Protein AF-A0A0M3J273-F1 (afdb_monomer_lite)

Radius of gyration: 16.18 Å; chains: 1; bounding box: 46×26×45 Å

Sequence (131 aa):
LGLPYAWEQAIDSAGNLYFINHITRETTYEDPRQTASKRIVQISRDLTHGYGFVAASQRPVVVQFVSPAGPSCGKLFVNDQILTVNGINVEDATKEKVVDLIQNSNQLLTLIVSQVPLSQVTSLVHSLLIS

Foldseek 3Di:
DDAAFQKDWDADPVRQIKIARNVVRDIGSDRVLQVFDKDKFKAFQDPPCGRQWDWDDFAQIFTQDGHCPGRCHNRDDGQWGWQDKPNHGCRPPTPVVVVVSSVPDDRMIITTTTRNHPVVVVVVVVVVVVD

Secondary structure (DSSP, 8-state):
-PPPTTEEEEE-TTS-EEEEETTTTEEESS-TTTS---EEEEEEPBTTTBTSEEE--SSS-BEEEE-TTSTTTTT--TTEEEEEETTEE-TT--HHHHHHHHHT--SEEEEEEEEPPHHHHHHHHHHHH--

pLDDT: mean 83.14, std 15.57, range [44.19, 97.88]

Structure (mmCIF, N/CA/C/O backbone):
data_AF-A0A0M3J273-F1
#
_entry.id   AF-A0A0M3J273-F1
#
loop_
_atom_site.group_PDB
_atom_site.id
_atom_site.type_symbol
_atom_site.label_atom_id
_atom_site.label_alt_id
_atom_site.label_comp_id
_atom_site.label_asym_id
_atom_site.label_entity_id
_atom_site.label_seq_id
_atom_site.pdbx_PDB_ins_code
_atom_site.Cartn_x
_atom_site.Cartn_y
_atom_site.Cartn_z
_atom_site.occupancy
_atom_site.B_iso_or_equiv
_atom_site.auth_seq_id
_atom_site.auth_comp_id
_atom_site.auth_asym_id
_atom_site.auth_atom_id
_atom_site.pdbx_PDB_model_num
ATOM 1 N N . LEU A 1 1 ? 8.522 -13.281 -4.975 1.00 49.72 1 LEU A N 1
ATOM 2 C CA . LEU A 1 1 ? 8.138 -11.853 -5.054 1.00 49.72 1 LEU A CA 1
ATOM 3 C C . LEU A 1 1 ? 7.254 -11.698 -6.280 1.00 49.72 1 LEU A C 1
ATOM 5 O O . LEU A 1 1 ? 7.741 -11.962 -7.371 1.00 49.72 1 LEU A O 1
ATOM 9 N N . GLY A 1 2 ? 5.963 -11.416 -6.099 1.00 60.72 2 GLY A N 1
ATOM 10 C CA . GLY A 1 2 ? 5.035 -11.237 -7.221 1.00 60.72 2 GLY A CA 1
ATOM 11 C C . GLY A 1 2 ? 5.276 -9.909 -7.939 1.00 60.72 2 GLY A C 1
ATOM 12 O O . GLY A 1 2 ? 5.797 -8.973 -7.332 1.00 60.72 2 GLY A O 1
ATOM 13 N N . LEU A 1 3 ? 4.929 -9.840 -9.223 1.00 67.50 3 LEU A N 1
ATOM 14 C CA . LEU A 1 3 ? 4.853 -8.577 -9.958 1.00 67.50 3 LEU A CA 1
ATOM 15 C C . LEU A 1 3 ? 3.636 -7.765 -9.475 1.00 67.50 3 LEU A C 1
ATOM 17 O O . LEU A 1 3 ? 2.707 -8.356 -8.911 1.00 67.50 3 LEU A O 1
ATOM 21 N N . PRO A 1 4 ? 3.605 -6.434 -9.680 1.00 68.75 4 PRO A N 1
ATOM 22 C CA . PRO A 1 4 ? 2.394 -5.648 -9.446 1.00 68.75 4 PRO A CA 1
ATOM 23 C C . PRO A 1 4 ? 1.217 -6.160 -10.304 1.00 68.75 4 PRO A C 1
ATOM 25 O O . PRO A 1 4 ? 1.419 -6.866 -11.291 1.00 68.75 4 PRO A O 1
ATOM 28 N N . TYR A 1 5 ? -0.030 -5.828 -9.948 1.00 61.56 5 TYR A N 1
ATOM 29 C CA . TYR A 1 5 ? -1.200 -6.291 -10.713 1.00 61.56 5 TYR A CA 1
ATOM 30 C C . TYR A 1 5 ? -1.105 -5.900 -12.182 1.00 61.56 5 TYR A C 1
ATOM 32 O O . TYR A 1 5 ? -0.708 -4.782 -12.508 1.00 61.56 5 TYR A O 1
ATOM 40 N N . ALA A 1 6 ? -1.521 -6.832 -13.040 1.00 68.50 6 ALA A N 1
ATOM 41 C CA . ALA A 1 6 ? -1.463 -6.702 -14.485 1.00 68.50 6 ALA A CA 1
ATOM 42 C C . ALA A 1 6 ? -0.040 -6.576 -15.044 1.00 68.50 6 ALA A C 1
ATOM 44 O O . ALA A 1 6 ? 0.098 -6.290 -16.223 1.00 68.50 6 ALA A O 1
ATOM 45 N N . TRP A 1 7 ? 1.004 -6.821 -14.249 1.00 78.19 7 TRP A N 1
ATOM 46 C CA . TRP A 1 7 ? 2.350 -6.977 -14.774 1.00 78.19 7 TRP A CA 1
ATOM 47 C C . TRP A 1 7 ? 2.684 -8.448 -14.980 1.00 78.19 7 TRP A C 1
ATOM 49 O O . TRP A 1 7 ? 2.499 -9.278 -14.091 1.00 78.19 7 TRP A O 1
ATOM 59 N N . GLU A 1 8 ? 3.199 -8.760 -16.159 1.00 86.50 8 GLU A N 1
ATOM 60 C CA . GLU A 1 8 ? 3.765 -10.058 -16.505 1.00 86.50 8 GLU A CA 1
ATOM 61 C C . GLU A 1 8 ? 5.241 -9.884 -16.845 1.00 86.50 8 GLU A C 1
ATOM 63 O O . GLU A 1 8 ? 5.652 -8.844 -17.351 1.00 86.50 8 GLU A O 1
ATOM 68 N N . GLN A 1 9 ? 6.049 -10.889 -16.530 1.00 90.25 9 GLN A N 1
ATOM 69 C CA . GLN A 1 9 ? 7.460 -10.921 -16.878 1.00 90.25 9 GLN A CA 1
ATOM 70 C C . GLN A 1 9 ? 7.635 -11.923 -18.014 1.00 90.25 9 GLN A C 1
ATOM 72 O O . GLN A 1 9 ? 7.189 -13.064 -17.906 1.00 90.25 9 GLN A O 1
ATOM 77 N N . ALA A 1 10 ? 8.317 -11.499 -19.070 1.00 91.94 10 ALA A N 1
ATOM 78 C CA . ALA A 1 10 ? 8.577 -12.299 -20.255 1.00 91.94 10 ALA A CA 1
ATOM 79 C C . ALA A 1 10 ? 10.041 -12.156 -20.697 1.00 91.94 10 ALA A C 1
ATOM 81 O O . ALA A 1 10 ? 10.789 -11.319 -20.186 1.00 91.94 10 ALA A O 1
ATOM 82 N N . ILE A 1 11 ? 10.458 -13.020 -21.622 1.00 95.38 11 ILE A N 1
ATOM 83 C CA . ILE A 1 11 ? 11.800 -13.023 -22.212 1.00 95.38 11 ILE A CA 1
ATOM 84 C C . ILE A 1 11 ? 11.655 -12.774 -23.713 1.00 95.38 11 ILE A C 1
ATOM 86 O O . ILE A 1 11 ? 10.797 -13.383 -24.357 1.00 95.38 11 ILE A O 1
ATOM 90 N N . ASP A 1 12 ? 12.431 -11.838 -24.256 1.00 92.25 12 ASP A N 1
ATOM 91 C CA . ASP A 1 12 ? 12.439 -11.544 -25.691 1.00 92.25 12 ASP A CA 1
ATOM 92 C C . ASP A 1 12 ? 13.248 -12.594 -26.486 1.00 92.25 12 ASP A C 1
ATOM 94 O O . A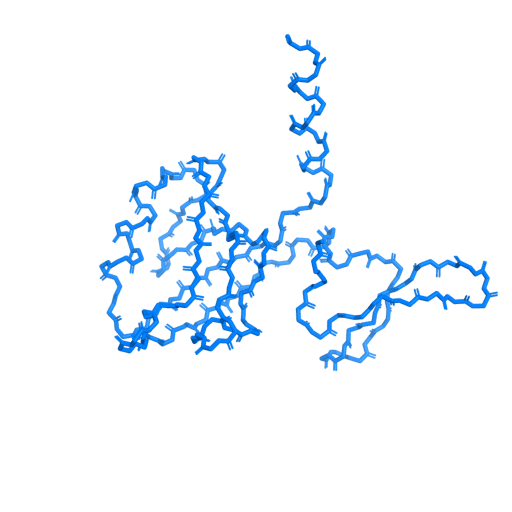SP A 1 12 ? 13.847 -13.517 -25.933 1.00 92.25 12 ASP A O 1
ATOM 98 N N . SER A 1 13 ? 13.300 -12.465 -27.813 1.00 93.38 13 SER A N 1
ATOM 99 C CA . SER A 1 13 ? 14.068 -13.383 -28.670 1.00 93.38 13 SER A CA 1
ATOM 100 C C . SER A 1 13 ? 15.588 -13.329 -28.460 1.00 93.38 13 SER A C 1
ATOM 102 O O . SER A 1 13 ? 16.292 -14.226 -28.915 1.00 93.38 13 SER A O 1
ATOM 104 N N . ALA A 1 14 ? 16.101 -12.279 -27.817 1.00 92.75 14 ALA A N 1
ATOM 105 C CA . ALA A 1 14 ? 17.514 -12.100 -27.496 1.00 92.75 14 ALA A CA 1
ATOM 106 C C . ALA A 1 14 ? 17.866 -12.591 -26.077 1.00 92.75 14 ALA A C 1
ATOM 108 O O . ALA A 1 14 ? 19.036 -12.567 -25.698 1.00 92.75 14 ALA A O 1
ATOM 109 N N . GLY A 1 15 ? 16.884 -13.074 -25.308 1.00 92.62 15 GLY A N 1
ATOM 110 C CA . GLY A 1 15 ? 17.076 -13.550 -23.941 1.00 92.62 15 GLY A CA 1
ATOM 111 C C . GLY A 1 15 ? 16.965 -12.457 -22.875 1.00 92.62 15 GLY A C 1
ATOM 112 O O . GLY A 1 15 ? 17.249 -12.731 -21.708 1.00 92.62 15 GLY A O 1
ATOM 113 N N . ASN A 1 16 ? 16.552 -11.238 -23.231 1.00 91.88 16 ASN A N 1
ATOM 114 C CA . ASN A 1 16 ? 16.410 -10.152 -22.267 1.00 91.88 16 ASN A CA 1
ATOM 115 C C . ASN A 1 16 ? 15.073 -10.234 -21.540 1.00 91.88 16 ASN A C 1
ATOM 117 O O . ASN A 1 16 ? 14.026 -10.510 -22.131 1.00 91.88 16 ASN A O 1
ATOM 121 N N . LEU A 1 17 ? 15.120 -9.934 -20.245 1.00 88.81 17 LEU A N 1
ATOM 122 C CA . LEU A 1 17 ? 13.937 -9.820 -19.413 1.00 88.81 17 LEU A CA 1
ATOM 123 C C . LEU A 1 17 ? 13.196 -8.517 -19.707 1.00 88.81 17 LEU A C 1
ATOM 125 O O . LEU A 1 17 ? 13.799 -7.447 -19.662 1.00 88.81 17 LEU A O 1
ATOM 129 N N . TYR A 1 18 ? 11.890 -8.602 -19.931 1.00 88.31 18 TYR A N 1
ATOM 130 C CA . TYR A 1 18 ? 11.022 -7.435 -20.039 1.00 88.31 18 TYR A CA 1
ATOM 131 C C . TYR A 1 18 ? 9.701 -7.663 -19.304 1.00 88.31 18 TYR A C 1
ATOM 133 O O . TYR A 1 18 ? 9.340 -8.786 -18.938 1.00 88.31 18 TYR A O 1
ATOM 141 N N . PHE A 1 19 ? 8.990 -6.570 -19.063 1.00 87.62 19 PHE A N 1
ATOM 142 C CA . PHE A 1 19 ? 7.771 -6.523 -18.279 1.00 87.62 19 PHE A CA 1
ATOM 143 C C . PHE A 1 19 ? 6.626 -5.977 -19.129 1.00 87.62 19 PHE A C 1
ATOM 145 O O . PHE A 1 19 ? 6.778 -4.987 -19.844 1.00 87.62 19 PHE A O 1
ATOM 152 N N . ILE A 1 20 ? 5.477 -6.636 -19.052 1.00 87.00 20 ILE A N 1
ATOM 153 C CA . ILE A 1 20 ? 4.268 -6.330 -19.814 1.00 87.00 20 ILE A CA 1
ATOM 154 C C . ILE A 1 20 ? 3.235 -5.777 -18.843 1.00 87.00 20 ILE A C 1
ATOM 156 O O . ILE A 1 20 ? 2.865 -6.473 -17.905 1.00 87.00 20 ILE A O 1
ATOM 160 N N . ASN A 1 21 ? 2.742 -4.565 -19.077 1.00 78.19 21 ASN A N 1
ATOM 161 C CA . ASN A 1 21 ? 1.628 -3.981 -18.342 1.00 78.19 21 ASN A CA 1
ATOM 162 C C . ASN A 1 21 ? 0.314 -4.232 -19.099 1.00 78.19 21 ASN A C 1
ATOM 164 O O . ASN A 1 21 ? -0.011 -3.556 -20.073 1.00 78.19 21 ASN A O 1
ATOM 168 N N . HIS A 1 22 ? -0.483 -5.185 -18.628 1.00 69.88 22 HIS A N 1
ATOM 169 C CA . HIS A 1 22 ? -1.780 -5.562 -19.192 1.00 69.88 22 HIS A CA 1
ATOM 170 C C . HIS A 1 22 ? -2.881 -4.501 -18.992 1.00 69.88 22 HIS A C 1
ATOM 172 O O . HIS A 1 22 ? -3.900 -4.568 -19.682 1.00 69.88 22 HIS A O 1
ATOM 178 N N . ILE A 1 23 ? -2.689 -3.506 -18.108 1.00 68.50 23 ILE A N 1
ATOM 179 C CA . ILE A 1 23 ? -3.597 -2.349 -17.965 1.00 68.50 23 ILE A CA 1
ATOM 180 C C . ILE A 1 23 ? -3.316 -1.307 -19.050 1.00 68.50 23 ILE A C 1
ATOM 182 O O . ILE A 1 23 ? -4.234 -0.932 -19.776 1.00 68.50 23 ILE A O 1
ATOM 186 N N . THR A 1 24 ? -2.071 -0.830 -19.160 1.00 71.56 24 THR A N 1
ATOM 187 C CA . THR A 1 24 ? -1.712 0.236 -20.119 1.00 71.56 24 THR A CA 1
ATOM 188 C C . THR A 1 24 ? -1.428 -0.296 -21.520 1.00 71.56 24 THR A C 1
ATOM 190 O O . THR A 1 24 ? -1.393 0.481 -22.468 1.00 71.56 24 THR A O 1
ATOM 193 N N . ARG A 1 25 ? -1.295 -1.622 -21.662 1.00 80.25 25 ARG A N 1
ATOM 194 C CA . ARG A 1 25 ? -0.876 -2.318 -22.890 1.00 80.25 25 ARG A CA 1
ATOM 195 C C . ARG A 1 25 ? 0.531 -1.925 -23.343 1.00 80.25 25 ARG A C 1
ATOM 197 O O . ARG A 1 25 ? 0.826 -1.949 -24.534 1.00 80.25 25 ARG A O 1
ATOM 204 N N . GLU A 1 26 ? 1.395 -1.595 -22.391 1.00 78.19 26 GLU A N 1
ATOM 205 C CA . GLU A 1 26 ? 2.786 -1.217 -22.638 1.00 78.19 26 GLU A CA 1
ATOM 206 C C . GLU A 1 26 ? 3.746 -2.347 -22.266 1.00 78.19 26 GLU A C 1
ATOM 208 O O . GLU A 1 26 ? 3.451 -3.197 -21.424 1.00 78.19 26 GLU A O 1
ATOM 213 N N . THR A 1 27 ? 4.930 -2.325 -22.871 1.00 87.75 27 THR A N 1
ATOM 214 C CA . THR A 1 27 ? 6.053 -3.195 -22.515 1.00 87.75 27 THR A CA 1
ATOM 215 C C . THR A 1 27 ? 7.256 -2.341 -22.158 1.00 87.75 27 THR A C 1
ATOM 217 O O . THR A 1 27 ? 7.523 -1.351 -22.836 1.00 87.75 27 THR A O 1
ATOM 220 N N . THR A 1 28 ? 8.013 -2.730 -21.139 1.00 83.12 28 THR A N 1
ATOM 221 C CA . THR A 1 28 ? 9.236 -2.030 -20.737 1.00 83.12 28 THR A CA 1
ATOM 222 C C . THR A 1 28 ? 10.307 -3.015 -20.283 1.00 83.12 28 THR A C 1
ATOM 224 O O . THR A 1 28 ? 10.000 -4.082 -19.758 1.00 83.12 28 THR A O 1
ATOM 227 N N . TYR A 1 29 ? 11.575 -2.665 -20.491 1.00 87.12 29 TYR A N 1
ATOM 228 C CA . TYR A 1 29 ? 12.714 -3.389 -19.914 1.00 87.12 29 TYR A CA 1
ATOM 229 C C . TYR A 1 29 ? 13.009 -2.936 -18.479 1.00 87.12 29 TYR A C 1
ATOM 231 O O . TYR A 1 29 ? 13.769 -3.582 -17.760 1.00 87.12 29 TYR A O 1
ATOM 239 N N . GLU A 1 30 ? 12.400 -1.831 -18.051 1.00 78.94 30 GLU A N 1
ATOM 240 C CA . GLU A 1 30 ? 12.471 -1.370 -16.675 1.00 78.94 30 GLU A CA 1
ATOM 241 C C . GLU A 1 30 ? 11.523 -2.194 -15.814 1.00 78.94 30 GLU A C 1
ATOM 243 O O . GLU A 1 30 ? 10.330 -2.315 -16.090 1.00 78.94 30 GLU A O 1
ATOM 248 N N . ASP A 1 31 ? 12.060 -2.756 -14.740 1.00 75.81 31 ASP A N 1
ATOM 249 C CA . ASP A 1 31 ? 11.253 -3.484 -13.779 1.00 75.81 31 ASP A CA 1
ATOM 250 C C . ASP A 1 31 ? 10.243 -2.528 -13.125 1.00 75.81 31 ASP A C 1
ATOM 252 O O . ASP A 1 31 ? 10.659 -1.543 -12.511 1.00 75.81 31 ASP A O 1
ATOM 256 N N . PRO A 1 32 ? 8.927 -2.798 -13.189 1.00 66.44 32 PRO A N 1
ATOM 257 C CA . PRO A 1 32 ? 7.905 -1.951 -12.571 1.00 66.44 32 PRO A CA 1
ATOM 258 C C . PRO A 1 32 ? 8.035 -1.873 -11.045 1.00 66.44 32 PRO A C 1
ATOM 260 O O . PRO A 1 32 ? 7.408 -1.036 -10.400 1.00 66.44 32 PRO A O 1
ATOM 263 N N . ARG A 1 33 ? 8.847 -2.747 -10.439 1.00 64.69 33 ARG A N 1
ATOM 264 C CA . ARG A 1 33 ? 9.233 -2.666 -9.025 1.00 64.69 33 ARG A CA 1
ATOM 265 C C . ARG A 1 33 ? 10.300 -1.597 -8.775 1.00 64.69 33 ARG A C 1
ATOM 267 O O . ARG A 1 33 ? 10.510 -1.227 -7.629 1.00 64.69 33 ARG A O 1
ATOM 274 N N . GLN A 1 34 ? 10.996 -1.118 -9.806 1.00 59.72 34 GLN A N 1
ATOM 275 C CA . GLN A 1 34 ? 12.011 -0.062 -9.718 1.00 59.72 34 GLN A CA 1
ATOM 276 C C . GLN A 1 34 ? 11.411 1.330 -9.945 1.00 59.72 34 GLN A C 1
ATOM 278 O O . GLN A 1 34 ? 11.849 2.296 -9.320 1.00 59.72 34 GLN A O 1
ATOM 283 N N . THR A 1 35 ? 10.364 1.439 -10.763 1.00 56.44 35 THR A N 1
ATOM 284 C CA . THR A 1 35 ? 9.556 2.654 -10.902 1.00 56.44 35 THR A CA 1
ATOM 285 C C . THR A 1 35 ? 8.570 2.750 -9.731 1.00 56.44 35 THR A C 1
ATOM 287 O O . THR A 1 35 ? 7.425 2.314 -9.793 1.00 56.44 35 THR A O 1
ATOM 290 N N . ALA A 1 36 ? 9.043 3.320 -8.617 1.00 59.62 36 ALA A N 1
ATOM 291 C CA . ALA A 1 36 ? 8.307 3.612 -7.381 1.00 59.62 36 ALA A CA 1
ATOM 292 C C . ALA A 1 36 ? 7.180 4.658 -7.571 1.00 59.62 36 ALA A C 1
ATOM 294 O O . ALA A 1 36 ? 7.154 5.714 -6.936 1.00 59.62 36 ALA A O 1
ATOM 295 N N . SER A 1 37 ? 6.249 4.416 -8.492 1.00 74.88 37 SER A N 1
ATOM 296 C CA . SER A 1 37 ? 5.121 5.310 -8.727 1.00 74.88 37 SER A CA 1
ATOM 297 C C . SER A 1 37 ? 4.142 5.220 -7.559 1.00 74.88 37 SER A C 1
ATOM 299 O O . SER A 1 37 ? 3.614 4.146 -7.249 1.00 74.88 37 SER A O 1
ATOM 301 N N . LYS A 1 38 ? 3.876 6.368 -6.923 1.00 87.50 38 LYS A N 1
ATOM 302 C CA . LYS A 1 38 ? 2.867 6.489 -5.866 1.00 87.50 38 LYS A CA 1
ATOM 303 C C . LYS A 1 38 ? 1.485 6.154 -6.434 1.00 87.50 38 LYS A C 1
ATOM 305 O O . LYS A 1 38 ? 1.092 6.691 -7.468 1.00 87.50 38 LYS A O 1
ATOM 310 N N . ARG A 1 39 ? 0.731 5.297 -5.747 1.00 90.75 39 ARG A N 1
ATOM 311 C CA . ARG A 1 39 ? -0.631 4.891 -6.121 1.00 90.75 39 ARG A CA 1
ATOM 312 C C . ARG A 1 39 ? -1.615 5.258 -5.027 1.00 90.75 39 ARG A C 1
ATOM 314 O O . ARG A 1 39 ? -1.341 5.028 -3.852 1.00 90.75 39 ARG A O 1
ATOM 321 N N . ILE A 1 40 ? -2.769 5.788 -5.426 1.00 94.06 40 ILE A N 1
ATOM 322 C CA . ILE A 1 40 ? -3.907 6.008 -4.531 1.00 94.06 40 ILE A CA 1
ATOM 323 C C . ILE A 1 40 ? -4.744 4.730 -4.520 1.00 94.06 40 ILE A C 1
ATOM 325 O O . ILE A 1 40 ? -5.185 4.264 -5.568 1.00 94.06 40 ILE A O 1
ATOM 329 N N . VAL A 1 41 ? -4.964 4.164 -3.337 1.00 95.12 41 VAL A N 1
ATOM 330 C CA . VAL A 1 41 ? -5.690 2.908 -3.150 1.00 95.12 41 VAL A CA 1
ATOM 331 C C . VAL A 1 41 ? -6.867 3.133 -2.212 1.00 95.12 41 VAL A C 1
ATOM 333 O O . VAL A 1 41 ? -6.691 3.559 -1.074 1.00 95.12 41 VAL A O 1
ATOM 336 N N . GLN A 1 42 ? -8.073 2.823 -2.689 1.00 96.56 42 GLN A N 1
ATOM 337 C CA . GLN A 1 42 ? -9.313 2.931 -1.921 1.00 96.56 42 GLN A CA 1
ATOM 338 C C . GLN A 1 42 ? -9.890 1.544 -1.613 1.00 96.56 42 GLN A C 1
ATOM 340 O O . GLN A 1 42 ? -10.164 0.737 -2.513 1.00 96.56 42 GLN A O 1
ATOM 345 N N . ILE A 1 43 ? -10.076 1.255 -0.326 1.00 97.38 43 ILE A N 1
ATOM 346 C CA . ILE A 1 43 ? -10.504 -0.053 0.176 1.00 97.38 43 ILE A CA 1
ATOM 347 C C . ILE A 1 43 ? -11.746 0.137 1.037 1.00 97.38 43 ILE A C 1
ATOM 349 O O . ILE A 1 43 ? -11.705 0.811 2.066 1.00 97.38 43 ILE A O 1
ATOM 353 N N . SER A 1 44 ? -12.850 -0.470 0.615 1.00 96.81 44 SER A N 1
ATOM 354 C CA . SER A 1 44 ? -14.061 -0.547 1.426 1.00 96.81 44 SER A CA 1
ATOM 355 C C . SER A 1 44 ? -13.912 -1.665 2.449 1.00 96.81 44 SER A C 1
ATOM 357 O O . SER A 1 44 ? -13.507 -2.772 2.094 1.00 96.81 44 SER A O 1
ATOM 359 N N . ARG A 1 45 ? -14.213 -1.373 3.711 1.00 95.62 45 ARG A N 1
ATOM 360 C CA . ARG A 1 45 ? -14.127 -2.336 4.805 1.00 95.62 45 ARG A CA 1
ATOM 361 C C . ARG A 1 45 ? -15.159 -3.444 4.602 1.00 95.62 45 ARG A C 1
ATOM 363 O O . ARG A 1 45 ? -16.341 -3.169 4.419 1.00 95.62 45 ARG A O 1
ATOM 370 N N . ASP A 1 46 ? -14.692 -4.680 4.654 1.00 95.06 46 ASP A N 1
ATOM 371 C CA . ASP A 1 46 ? -15.506 -5.887 4.655 1.00 95.06 46 ASP A CA 1
ATOM 372 C C . ASP A 1 46 ? -15.757 -6.371 6.092 1.00 95.06 46 ASP A C 1
ATOM 374 O O . ASP A 1 46 ? -14.905 -6.214 6.972 1.00 95.06 46 ASP A O 1
ATOM 378 N N . LEU A 1 47 ? -16.919 -6.983 6.329 1.00 90.44 47 LEU A N 1
ATOM 379 C CA . LEU A 1 47 ? -17.311 -7.476 7.654 1.00 90.44 47 LEU A CA 1
ATOM 380 C C . LEU A 1 47 ? -16.461 -8.664 8.114 1.00 90.44 47 LEU A C 1
ATOM 382 O O . LEU A 1 47 ? -16.224 -8.818 9.309 1.00 90.44 47 LEU A O 1
ATOM 386 N N . THR A 1 48 ? -16.004 -9.495 7.177 1.00 91.88 48 THR A N 1
ATOM 387 C CA . THR A 1 48 ? -15.266 -10.728 7.484 1.00 91.88 48 THR A CA 1
ATOM 388 C C . THR A 1 48 ? -13.752 -10.541 7.419 1.00 91.88 48 THR A C 1
ATOM 390 O O . THR A 1 48 ? -13.031 -11.049 8.271 1.00 91.88 48 THR A O 1
ATOM 393 N N . HIS A 1 49 ? -13.259 -9.756 6.461 1.00 88.69 49 HIS A N 1
ATOM 394 C CA . HIS A 1 49 ? -11.828 -9.591 6.197 1.00 88.69 49 HIS A CA 1
ATOM 395 C C . HIS A 1 49 ? -11.273 -8.225 6.622 1.00 88.69 49 HIS A C 1
ATOM 397 O O . HIS A 1 49 ? -10.081 -7.964 6.435 1.00 88.69 49 HIS A O 1
ATOM 403 N N . GLY A 1 50 ? -12.104 -7.319 7.150 1.00 94.50 50 GLY A N 1
ATOM 404 C CA . GLY A 1 50 ? -11.698 -5.938 7.406 1.00 94.50 50 GLY A CA 1
ATOM 405 C C . GLY A 1 50 ? -11.233 -5.272 6.110 1.00 94.50 50 GLY A C 1
ATOM 406 O O . GLY A 1 50 ? -11.982 -5.202 5.143 1.00 94.50 50 GLY A O 1
ATOM 407 N N . TYR A 1 51 ? -9.983 -4.812 6.057 1.00 96.81 51 TYR A N 1
ATOM 408 C CA . TYR A 1 51 ? -9.393 -4.282 4.819 1.00 96.81 51 TYR A CA 1
ATOM 409 C C . TYR A 1 51 ? -8.656 -5.332 3.977 1.00 96.81 51 TYR A C 1
ATOM 411 O O . TYR A 1 51 ? -8.196 -5.017 2.885 1.00 96.81 51 TYR A O 1
ATOM 419 N N . GLY A 1 52 ? -8.541 -6.576 4.450 1.00 95.56 52 GLY A N 1
ATOM 420 C CA . GLY A 1 52 ? -8.001 -7.692 3.674 1.00 95.56 52 GLY A CA 1
ATOM 421 C C . GLY A 1 52 ? -6.489 -7.675 3.445 1.00 95.56 52 GLY A C 1
ATOM 422 O O . GLY A 1 52 ? -6.022 -8.336 2.527 1.00 95.56 52 GLY A O 1
ATOM 423 N N . PHE A 1 53 ? -5.696 -6.933 4.215 1.00 95.62 53 PHE A N 1
ATOM 424 C CA . PHE A 1 53 ? -4.234 -6.950 4.094 1.00 95.62 53 PHE A CA 1
ATOM 425 C C . PHE A 1 53 ? -3.561 -7.004 5.465 1.00 95.62 53 PHE A C 1
ATOM 427 O O . PHE A 1 53 ? -4.157 -6.644 6.479 1.00 95.62 53 PHE A O 1
ATOM 434 N N . VAL A 1 54 ? -2.303 -7.434 5.477 1.00 93.75 54 VAL A N 1
ATOM 435 C CA . VAL A 1 54 ? -1.410 -7.366 6.634 1.00 93.75 54 VAL A CA 1
ATOM 436 C C . VAL A 1 54 ? -0.266 -6.434 6.276 1.00 93.75 54 VAL A C 1
ATOM 438 O O . VAL A 1 54 ? 0.405 -6.635 5.262 1.00 93.75 54 VAL A O 1
ATOM 441 N N . ALA A 1 55 ? -0.038 -5.427 7.115 1.00 91.00 55 ALA A N 1
ATOM 442 C CA . ALA A 1 55 ? 1.141 -4.580 7.050 1.00 91.00 55 ALA A CA 1
ATOM 443 C C . ALA A 1 55 ? 2.017 -4.822 8.278 1.00 91.00 55 ALA A C 1
ATOM 445 O O . ALA A 1 55 ? 1.512 -4.926 9.397 1.00 91.00 55 ALA A O 1
ATOM 446 N N . ALA A 1 56 ? 3.321 -4.945 8.066 1.00 80.31 56 ALA A N 1
ATOM 447 C CA . ALA A 1 56 ? 4.265 -5.244 9.127 1.00 80.31 56 ALA A CA 1
ATOM 448 C C . ALA A 1 56 ? 5.677 -4.771 8.775 1.00 80.31 56 ALA A C 1
ATOM 450 O O . ALA A 1 56 ? 6.163 -4.998 7.671 1.00 80.31 56 ALA A O 1
ATOM 451 N N . SER A 1 57 ? 6.297 -4.116 9.756 1.00 77.44 57 SER A N 1
ATOM 452 C CA . SER A 1 57 ? 7.672 -3.595 9.836 1.00 77.44 57 SER A CA 1
ATOM 453 C C . SER A 1 57 ? 7.646 -2.453 10.861 1.00 77.44 57 SER A C 1
ATOM 455 O O . SER A 1 57 ? 6.572 -1.937 11.174 1.00 77.44 57 SER A O 1
ATOM 457 N N . GLN A 1 58 ? 8.797 -2.077 11.430 1.00 74.00 58 GLN A N 1
ATOM 458 C CA . GLN A 1 58 ? 8.822 -0.988 12.415 1.00 74.00 58 GLN A CA 1
ATOM 459 C C . GLN A 1 58 ? 8.769 0.386 11.748 1.00 74.00 58 GLN A C 1
ATOM 461 O O . GLN A 1 58 ? 7.917 1.181 12.128 1.00 74.00 58 GLN A O 1
ATOM 466 N N . ARG A 1 59 ? 9.631 0.626 10.747 1.00 80.69 59 ARG A N 1
ATOM 467 C CA . ARG A 1 59 ? 9.688 1.800 9.856 1.00 80.69 59 ARG A CA 1
ATOM 468 C C . ARG A 1 59 ? 10.549 1.447 8.628 1.00 80.69 59 ARG A C 1
ATOM 470 O O . ARG A 1 59 ? 11.631 0.898 8.838 1.00 80.69 59 ARG A O 1
ATOM 477 N N . PRO A 1 60 ? 10.121 1.745 7.389 1.00 87.62 60 PRO A N 1
ATOM 478 C CA . PRO A 1 60 ? 8.777 2.190 7.003 1.00 87.62 60 PRO A CA 1
ATOM 479 C C . PRO A 1 60 ? 7.755 1.049 7.119 1.00 87.62 60 PRO A C 1
ATOM 481 O O . PRO A 1 60 ? 8.159 -0.109 7.072 1.00 87.62 60 PRO A O 1
ATOM 484 N N . VAL A 1 61 ? 6.453 1.340 7.251 1.00 92.31 61 VAL A N 1
ATOM 485 C CA . VAL A 1 61 ? 5.388 0.311 7.301 1.00 92.31 61 VAL A CA 1
ATOM 486 C C . VAL A 1 61 ? 5.092 -0.237 5.902 1.00 92.31 61 VAL A C 1
ATOM 488 O O . VAL A 1 61 ? 4.714 0.529 5.015 1.00 92.31 61 VAL A O 1
ATOM 491 N N . VAL A 1 62 ? 5.231 -1.554 5.709 1.00 91.00 62 VAL A N 1
ATOM 492 C CA . VAL A 1 62 ? 5.043 -2.211 4.402 1.00 91.00 62 VAL A CA 1
ATOM 493 C C . VAL A 1 62 ? 3.963 -3.290 4.424 1.00 91.00 62 VAL A C 1
ATOM 495 O O . VAL A 1 62 ? 3.782 -3.989 5.420 1.00 91.00 62 VAL A O 1
ATOM 498 N N . VAL A 1 63 ? 3.256 -3.457 3.307 1.00 92.00 63 VAL A N 1
ATOM 499 C CA . VAL A 1 63 ? 2.309 -4.554 3.07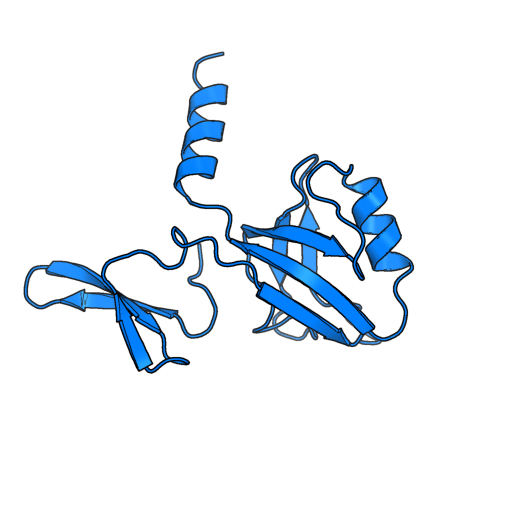9 1.00 92.00 63 VAL A CA 1
ATOM 500 C C . VAL A 1 63 ? 3.082 -5.862 2.915 1.00 92.00 63 VAL A C 1
ATOM 502 O O . VAL A 1 63 ? 3.911 -5.996 2.017 1.00 92.00 63 VAL A O 1
ATOM 505 N N . GLN A 1 64 ? 2.791 -6.847 3.762 1.00 90.12 64 GLN A N 1
ATOM 506 C CA . GLN A 1 64 ? 3.407 -8.178 3.712 1.00 90.12 64 GLN A CA 1
ATOM 507 C C . GLN A 1 64 ? 2.490 -9.232 3.098 1.00 90.12 64 GLN A C 1
ATOM 509 O O . GLN A 1 64 ? 2.963 -10.204 2.515 1.00 90.12 64 GLN A O 1
ATOM 514 N N . PHE A 1 65 ? 1.177 -9.047 3.220 1.00 90.62 65 PHE A N 1
ATOM 515 C CA . PHE A 1 65 ? 0.198 -9.987 2.696 1.00 90.62 65 PHE A CA 1
ATOM 516 C C . PHE A 1 65 ? -1.075 -9.269 2.264 1.00 90.62 65 PHE A C 1
ATOM 518 O O . PHE A 1 65 ? -1.506 -8.301 2.892 1.00 90.62 65 PHE A O 1
ATOM 525 N N . VAL A 1 66 ? -1.695 -9.788 1.210 1.00 92.81 66 VAL A N 1
ATOM 526 C CA . VAL A 1 66 ? -2.990 -9.347 0.693 1.00 92.81 66 VAL A CA 1
ATOM 527 C C . VAL A 1 66 ? -3.865 -10.587 0.566 1.00 92.81 66 VAL A C 1
ATOM 529 O O . VAL A 1 66 ? -3.493 -11.543 -0.111 1.00 92.81 66 VAL A O 1
ATOM 532 N N . SER A 1 67 ? -5.011 -10.581 1.244 1.00 94.12 67 SER A N 1
ATOM 533 C CA . SER A 1 67 ? -5.971 -11.680 1.216 1.00 94.12 67 SER A CA 1
ATOM 534 C C . SER A 1 67 ? -6.616 -11.774 -0.170 1.00 94.12 67 SER A C 1
ATOM 536 O O . SER A 1 67 ? -7.224 -10.792 -0.602 1.00 94.12 67 SER A O 1
ATOM 538 N N . PRO A 1 68 ? -6.568 -12.938 -0.846 1.00 90.31 68 PRO A N 1
ATOM 539 C CA . PRO A 1 68 ? -7.208 -13.130 -2.151 1.00 90.31 68 PRO A CA 1
ATOM 540 C C . PRO A 1 68 ? -8.731 -12.947 -2.126 1.00 90.31 68 PRO A C 1
ATOM 542 O O . PRO A 1 68 ? -9.327 -12.591 -3.135 1.00 90.31 68 PRO A O 1
ATOM 545 N N . ALA A 1 69 ? -9.360 -13.187 -0.973 1.00 92.00 69 ALA A N 1
ATOM 546 C CA . ALA A 1 69 ? -10.796 -12.999 -0.766 1.00 92.00 69 ALA A CA 1
ATOM 547 C C . ALA A 1 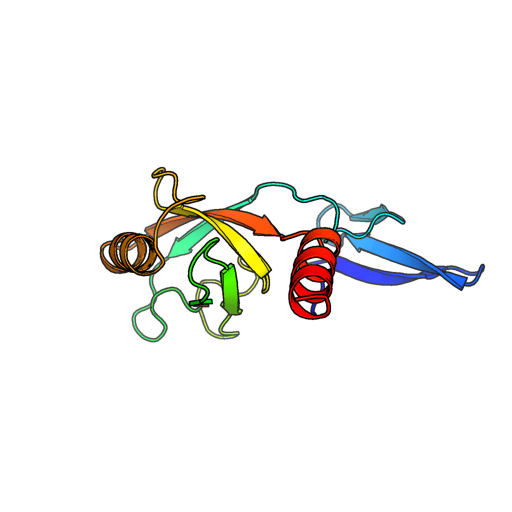69 ? -11.144 -11.610 -0.193 1.00 92.00 69 ALA A C 1
ATOM 549 O O . ALA A 1 69 ? -12.314 -11.300 0.018 1.00 92.00 69 ALA A O 1
ATOM 550 N N . GLY A 1 70 ? -10.134 -10.785 0.106 1.00 94.38 70 GLY A N 1
ATOM 551 C CA . GLY A 1 70 ? -10.302 -9.501 0.778 1.00 94.38 70 GLY A CA 1
ATOM 552 C C . GLY A 1 70 ? -10.488 -8.315 -0.179 1.00 94.38 70 GLY A C 1
ATOM 553 O O . GLY A 1 70 ? -10.115 -8.378 -1.351 1.00 94.38 70 GLY A O 1
ATOM 554 N N . PRO A 1 71 ? -10.991 -7.174 0.326 1.00 96.12 71 PRO A N 1
ATOM 555 C CA . PRO A 1 71 ? -11.303 -5.994 -0.492 1.00 96.12 71 PRO A CA 1
ATOM 556 C C . PRO A 1 71 ? -10.076 -5.240 -1.041 1.00 96.12 71 PRO A C 1
ATOM 558 O O . PRO A 1 71 ? -10.221 -4.327 -1.865 1.00 96.12 71 PRO A O 1
ATOM 561 N N . SER A 1 72 ? -8.877 -5.587 -0.569 1.00 95.62 72 SER A N 1
ATOM 562 C CA . SER A 1 72 ? -7.577 -5.099 -1.042 1.00 95.62 72 SER A CA 1
ATOM 563 C C . SER A 1 72 ? -7.002 -5.914 -2.206 1.00 95.62 72 SER A C 1
ATOM 565 O O . SER A 1 72 ? -6.023 -5.470 -2.814 1.00 95.62 72 SER A O 1
ATOM 567 N N . CYS A 1 73 ? -7.578 -7.081 -2.524 1.00 90.31 73 CYS A N 1
ATOM 568 C CA . CYS A 1 73 ? -7.113 -7.933 -3.614 1.00 90.31 73 CYS A CA 1
ATOM 569 C C . CYS A 1 73 ? -7.104 -7.161 -4.943 1.00 90.31 73 CYS A C 1
ATOM 571 O O . CYS A 1 73 ? -8.055 -6.453 -5.274 1.00 90.31 73 CYS A O 1
ATOM 573 N N . GLY A 1 74 ? -5.994 -7.255 -5.680 1.00 84.94 74 GLY A N 1
ATOM 574 C CA . GLY A 1 74 ? -5.779 -6.527 -6.936 1.00 84.94 74 GLY A CA 1
ATOM 575 C C . GLY A 1 74 ? -5.518 -5.020 -6.787 1.00 84.94 74 GLY A C 1
ATOM 576 O O . GLY A 1 74 ? -5.249 -4.364 -7.788 1.00 84.94 74 GLY A O 1
ATOM 577 N N . LYS A 1 75 ? -5.568 -4.463 -5.566 1.00 90.00 75 LYS A N 1
ATOM 578 C CA . LYS A 1 75 ? -5.339 -3.030 -5.298 1.00 90.00 75 LYS A CA 1
ATOM 579 C C . LYS A 1 75 ? -4.031 -2.755 -4.560 1.00 90.00 75 LYS A C 1
ATOM 581 O O . LYS A 1 75 ? -3.338 -1.795 -4.887 1.00 90.00 75 LYS A O 1
ATOM 586 N N . LEU A 1 76 ? -3.729 -3.570 -3.549 1.00 91.44 76 LEU A N 1
ATOM 587 C CA . LEU A 1 76 ? -2.463 -3.543 -2.817 1.00 91.44 76 LEU A CA 1
ATOM 588 C C . LEU A 1 76 ? -1.555 -4.678 -3.277 1.00 91.44 76 LEU A C 1
ATOM 590 O O . LEU A 1 76 ? -2.034 -5.750 -3.653 1.00 91.44 76 LEU A O 1
ATOM 594 N N . PHE A 1 77 ? -0.247 -4.456 -3.161 1.00 86.94 77 PHE A N 1
ATOM 595 C CA . PHE A 1 77 ? 0.779 -5.448 -3.457 1.00 86.94 77 PHE A CA 1
ATOM 596 C C . PHE A 1 77 ? 1.729 -5.627 -2.284 1.00 86.94 77 PHE A C 1
ATOM 598 O O . PHE A 1 77 ? 1.981 -4.710 -1.504 1.00 86.94 77 PHE A O 1
ATOM 605 N N . VAL A 1 78 ? 2.283 -6.831 -2.169 1.00 85.50 78 VAL A N 1
ATOM 606 C CA . VAL A 1 78 ? 3.371 -7.093 -1.223 1.00 85.50 78 VAL A CA 1
ATOM 607 C C . VAL A 1 78 ? 4.534 -6.149 -1.537 1.00 85.50 78 VAL A C 1
ATOM 609 O O . VAL A 1 78 ? 4.849 -5.929 -2.705 1.00 85.50 78 VAL A O 1
ATOM 612 N N . ASN A 1 79 ? 5.161 -5.607 -0.493 1.00 85.25 79 ASN A N 1
ATOM 613 C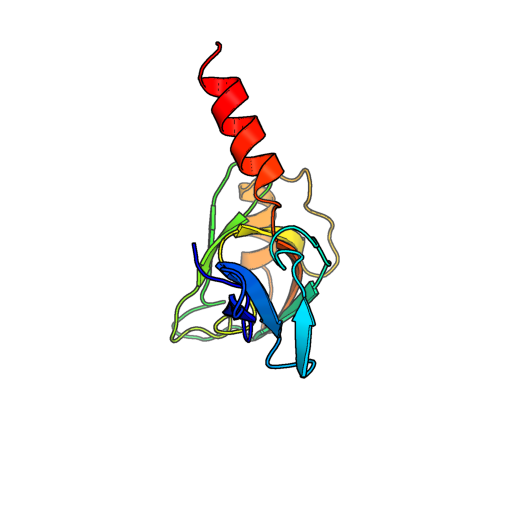 CA . ASN A 1 79 ? 6.183 -4.552 -0.530 1.00 85.25 79 ASN A CA 1
ATOM 614 C C . ASN A 1 79 ? 5.682 -3.157 -0.909 1.00 85.25 79 ASN A C 1
ATOM 616 O O . ASN A 1 79 ? 6.492 -2.267 -1.168 1.00 85.25 79 ASN A O 1
ATOM 620 N N . ASP A 1 80 ? 4.371 -2.931 -0.891 1.00 90.62 80 ASP A N 1
ATOM 621 C CA . ASP A 1 80 ? 3.859 -1.569 -0.856 1.00 90.62 80 ASP A CA 1
ATOM 622 C C . ASP A 1 80 ? 4.197 -0.924 0.486 1.00 90.62 80 ASP A C 1
ATOM 624 O O . ASP A 1 80 ? 3.690 -1.333 1.529 1.00 90.62 80 ASP A O 1
ATOM 628 N N . GLN A 1 81 ? 5.039 0.104 0.462 1.00 92.06 81 GLN A N 1
ATOM 629 C CA . GLN A 1 81 ? 5.184 1.036 1.566 1.00 92.06 81 GLN A CA 1
ATOM 630 C C . GLN A 1 81 ? 3.931 1.900 1.662 1.00 92.06 81 GLN A C 1
ATOM 632 O O . GLN A 1 81 ? 3.493 2.486 0.670 1.00 92.06 81 GLN A O 1
ATOM 637 N N . ILE A 1 82 ? 3.391 2.024 2.871 1.00 95.00 82 ILE A N 1
ATOM 638 C CA . ILE A 1 82 ? 2.301 2.949 3.169 1.00 95.00 82 ILE A CA 1
ATOM 639 C C . ILE A 1 82 ? 2.903 4.334 3.405 1.00 95.00 82 ILE A C 1
ATOM 641 O O . ILE A 1 82 ? 3.676 4.529 4.338 1.00 95.00 82 ILE A O 1
ATOM 645 N N . LEU A 1 83 ? 2.551 5.289 2.546 1.00 95.38 83 LEU A N 1
ATOM 646 C CA . LEU A 1 83 ? 3.023 6.674 2.612 1.00 95.38 83 LEU A CA 1
ATOM 647 C C . LEU A 1 83 ? 1.997 7.573 3.300 1.00 95.38 83 LEU A C 1
ATOM 649 O O . LEU A 1 83 ? 2.358 8.457 4.074 1.00 95.38 83 LEU A O 1
ATOM 653 N N . THR A 1 84 ? 0.705 7.344 3.039 1.00 97.69 84 THR A N 1
ATOM 654 C CA . THR A 1 84 ? -0.382 8.067 3.711 1.00 97.69 84 THR A CA 1
ATOM 655 C C . THR A 1 84 ? -1.548 7.158 4.094 1.00 97.69 84 THR A C 1
ATOM 657 O O . THR A 1 84 ? -1.821 6.164 3.420 1.00 97.69 84 THR A O 1
ATOM 660 N N . VAL A 1 85 ? -2.259 7.534 5.163 1.00 97.88 85 VAL A N 1
ATOM 661 C CA . VAL A 1 85 ? -3.515 6.919 5.618 1.00 97.88 85 VAL A CA 1
ATOM 662 C C . VAL A 1 85 ? -4.567 8.014 5.777 1.00 97.88 85 VAL A C 1
ATOM 664 O O . VAL A 1 85 ? -4.414 8.903 6.610 1.00 97.88 85 VAL A O 1
ATOM 667 N N . ASN A 1 86 ? -5.626 7.977 4.966 1.00 97.00 86 ASN A N 1
ATOM 668 C CA . ASN A 1 86 ? -6.692 8.988 4.905 1.00 97.00 86 ASN A CA 1
ATOM 669 C C . ASN A 1 86 ? -6.161 10.434 4.851 1.00 97.00 86 ASN A C 1
ATOM 671 O O . ASN A 1 86 ? -6.670 11.324 5.526 1.00 97.00 86 ASN A O 1
ATOM 675 N N . GLY A 1 87 ? -5.104 10.656 4.065 1.00 96.38 87 GLY A N 1
ATOM 676 C CA . GLY A 1 87 ? -4.466 11.967 3.903 1.00 96.38 87 GLY A CA 1
ATOM 677 C C . GLY A 1 87 ? -3.409 12.315 4.956 1.00 96.38 87 GLY A C 1
ATOM 678 O O . GLY A 1 87 ? -2.683 13.286 4.772 1.00 96.38 87 GLY A O 1
ATOM 679 N N . ILE A 1 88 ? -3.258 11.520 6.018 1.00 97.38 88 ILE A N 1
ATOM 680 C CA . ILE A 1 88 ? -2.198 11.704 7.015 1.00 97.38 88 ILE A CA 1
ATOM 681 C C . ILE A 1 88 ? -0.912 11.047 6.514 1.00 97.38 88 ILE A C 1
ATOM 683 O O . ILE A 1 88 ? -0.920 9.854 6.214 1.00 97.38 88 ILE A O 1
ATOM 687 N N . ASN A 1 89 ? 0.186 11.806 6.428 1.00 96.94 89 ASN A N 1
ATOM 688 C CA . ASN A 1 89 ? 1.509 11.260 6.112 1.00 96.94 89 ASN A CA 1
ATOM 689 C C . ASN A 1 89 ? 1.983 10.326 7.237 1.00 96.94 89 ASN A C 1
ATOM 691 O O . ASN A 1 89 ? 1.874 10.665 8.418 1.00 96.94 89 ASN A O 1
ATOM 695 N N . VAL A 1 90 ? 2.493 9.154 6.860 1.00 96.12 90 VAL A N 1
ATOM 696 C CA . VAL A 1 90 ? 2.987 8.131 7.784 1.00 96.12 90 VAL A CA 1
ATOM 697 C C . VAL A 1 90 ? 4.356 7.560 7.397 1.00 96.12 90 VAL A C 1
ATOM 699 O O . VAL A 1 90 ? 4.742 6.520 7.925 1.00 96.12 90 VAL A O 1
ATOM 702 N N . GLU A 1 91 ? 5.102 8.223 6.510 1.00 92.31 91 GLU A N 1
ATOM 703 C CA . GLU A 1 91 ? 6.390 7.721 5.997 1.00 92.31 91 GLU A CA 1
ATOM 704 C C . GLU A 1 91 ? 7.389 7.443 7.134 1.00 92.31 91 GLU A C 1
ATOM 706 O O . GLU A 1 91 ? 8.021 6.386 7.156 1.00 92.31 91 GLU A O 1
ATOM 711 N N . ASP A 1 92 ? 7.418 8.327 8.136 1.00 90.75 92 ASP A N 1
ATOM 712 C CA . ASP A 1 92 ? 8.258 8.219 9.335 1.00 90.75 92 ASP A C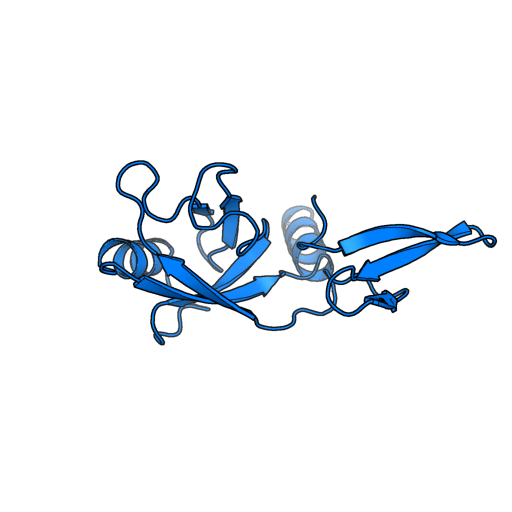A 1
ATOM 713 C C . ASP A 1 92 ? 7.472 7.834 10.603 1.00 90.75 92 ASP A C 1
ATOM 715 O O . ASP A 1 92 ? 7.975 7.963 11.722 1.00 90.75 92 ASP A O 1
ATOM 719 N N . ALA A 1 93 ? 6.217 7.391 10.483 1.00 91.81 93 ALA A N 1
ATOM 720 C CA . ALA A 1 93 ? 5.396 7.032 11.642 1.00 91.81 93 ALA A CA 1
ATOM 721 C C . ALA A 1 93 ? 5.791 5.664 12.231 1.00 91.81 93 ALA A C 1
ATOM 723 O O . ALA A 1 93 ? 6.378 4.818 11.562 1.00 91.81 93 ALA A O 1
ATOM 724 N N . THR A 1 94 ? 5.480 5.414 13.511 1.00 92.31 94 THR A N 1
ATOM 725 C CA . THR A 1 94 ? 5.593 4.050 14.065 1.00 92.31 94 THR A CA 1
ATOM 726 C C . THR A 1 94 ? 4.516 3.137 13.486 1.00 92.31 94 THR A C 1
ATOM 728 O O . THR A 1 94 ? 3.425 3.596 13.137 1.00 92.31 94 THR A O 1
ATOM 731 N N . LYS A 1 95 ? 4.786 1.827 13.474 1.00 90.62 95 LYS A N 1
ATOM 732 C CA . LYS A 1 95 ? 3.786 0.799 13.163 1.00 90.62 95 LYS A CA 1
ATOM 733 C C . LYS A 1 95 ? 2.498 0.999 13.962 1.00 90.62 95 LYS A C 1
ATOM 735 O O . LYS A 1 95 ? 1.418 0.936 13.390 1.00 90.62 95 LYS A O 1
ATOM 740 N N . GLU A 1 96 ? 2.612 1.280 15.257 1.00 93.19 96 GLU A N 1
ATOM 741 C CA . GLU A 1 96 ? 1.475 1.484 16.158 1.00 93.19 96 GLU A CA 1
ATOM 742 C C . GLU A 1 96 ? 0.597 2.643 15.674 1.00 93.19 96 GLU A C 1
ATOM 744 O O . GLU A 1 96 ? -0.602 2.465 15.485 1.00 93.19 96 GLU A O 1
ATOM 749 N N . LYS A 1 97 ? 1.200 3.791 15.332 1.00 94.69 97 LYS A N 1
ATOM 750 C CA . LYS A 1 97 ? 0.457 4.947 14.814 1.00 94.69 97 LYS A CA 1
ATOM 751 C C . LYS A 1 97 ? -0.261 4.634 13.499 1.00 94.69 97 LYS A C 1
ATOM 753 O O . LYS A 1 97 ? -1.386 5.087 13.296 1.00 94.69 97 LYS A O 1
ATOM 758 N N . VAL A 1 98 ? 0.378 3.887 12.599 1.00 95.69 98 VAL A N 1
ATOM 759 C CA . VAL A 1 98 ? -0.224 3.488 11.316 1.00 95.69 98 VAL A CA 1
ATOM 760 C C . VAL A 1 98 ? -1.397 2.537 11.533 1.00 95.69 98 VAL A C 1
ATOM 762 O O . VAL A 1 98 ? -2.459 2.734 10.943 1.00 95.69 98 VAL A O 1
ATOM 765 N N . VAL A 1 99 ? -1.227 1.543 12.408 1.00 92.94 99 VAL A N 1
ATOM 766 C CA . VAL A 1 99 ? -2.287 0.600 12.782 1.00 92.94 99 VAL A CA 1
ATOM 767 C C . VAL A 1 99 ? -3.467 1.342 13.398 1.00 92.94 99 VAL A C 1
ATOM 769 O O . VAL A 1 99 ? -4.594 1.113 12.965 1.00 92.94 99 VAL A O 1
ATOM 772 N N . ASP A 1 100 ? -3.224 2.280 14.314 1.00 94.94 100 ASP A N 1
ATOM 773 C CA . ASP A 1 100 ? -4.281 3.086 14.926 1.00 94.94 100 ASP A CA 1
ATOM 774 C C . ASP A 1 100 ? -5.071 3.869 13.872 1.00 94.94 100 ASP A C 1
ATOM 776 O O . ASP A 1 100 ? -6.301 3.876 13.892 1.00 94.94 100 ASP A O 1
ATOM 780 N N . LEU A 1 101 ? -4.393 4.511 12.915 1.00 96.75 101 LEU A N 1
ATOM 781 C CA . LEU A 1 101 ? -5.057 5.257 11.840 1.00 96.75 101 LEU A CA 1
ATOM 782 C C . LEU A 1 101 ? -5.915 4.340 10.951 1.00 96.75 101 LEU A C 1
ATOM 784 O O . LEU A 1 101 ? -7.046 4.691 10.609 1.00 96.75 101 LEU A O 1
ATOM 788 N N . ILE A 1 102 ? -5.410 3.153 10.600 1.00 95.38 102 ILE A N 1
ATOM 789 C CA . ILE A 1 102 ? -6.139 2.176 9.777 1.00 95.38 102 ILE A CA 1
ATOM 790 C C . ILE A 1 102 ? -7.339 1.610 10.544 1.00 95.38 102 ILE A C 1
ATOM 792 O O . ILE A 1 102 ? -8.438 1.538 10.000 1.00 95.38 102 ILE A O 1
ATOM 796 N N . GLN A 1 103 ? -7.168 1.218 11.807 1.00 91.25 103 GLN A N 1
ATOM 797 C CA . GLN A 1 103 ? -8.239 0.599 12.593 1.00 91.25 103 GLN A CA 1
ATOM 798 C C . GLN A 1 103 ? -9.375 1.575 12.910 1.00 91.25 103 GLN A C 1
ATOM 800 O O . GLN A 1 103 ? -10.540 1.172 12.843 1.00 91.25 103 GLN A O 1
ATOM 805 N N . ASN A 1 104 ? -9.041 2.845 13.165 1.00 93.19 104 ASN A N 1
ATOM 806 C CA . ASN A 1 104 ? -10.002 3.934 13.368 1.00 93.19 104 ASN A CA 1
ATOM 807 C C . ASN A 1 104 ? -10.618 4.458 12.059 1.00 93.19 104 ASN A C 1
ATOM 809 O O . ASN A 1 104 ? -11.442 5.368 12.086 1.00 93.19 104 ASN A O 1
ATOM 813 N N . SER A 1 105 ? -10.233 3.908 10.903 1.00 91.12 105 SER A N 1
ATOM 814 C CA . SER A 1 105 ? -10.892 4.219 9.635 1.00 91.12 105 SER A CA 1
ATOM 815 C C . SER A 1 105 ? -12.264 3.536 9.559 1.00 91.12 105 SER A C 1
ATOM 817 O O . SER A 1 105 ? -12.406 2.370 9.944 1.00 91.12 105 SER A O 1
ATOM 819 N N . ASN A 1 106 ? -13.255 4.260 9.025 1.00 86.12 106 ASN A N 1
ATOM 820 C CA . ASN A 1 106 ? -14.660 3.840 8.949 1.00 86.12 106 ASN A CA 1
ATOM 821 C C . ASN A 1 106 ? -14.908 2.820 7.811 1.00 86.12 106 ASN A C 1
ATOM 823 O O . ASN A 1 106 ? -14.268 1.778 7.731 1.00 86.12 106 ASN A O 1
ATOM 827 N N . GLN A 1 107 ? -15.872 3.098 6.926 1.00 92.69 107 GLN A N 1
ATOM 828 C CA . GLN A 1 107 ? -16.247 2.224 5.810 1.00 92.69 107 GLN A CA 1
ATOM 829 C C . GLN A 1 107 ? -15.216 2.257 4.671 1.00 92.69 107 GLN A C 1
ATOM 831 O O . GLN A 1 107 ? -15.110 1.295 3.918 1.00 92.69 107 GLN A O 1
ATOM 836 N N . LEU A 1 108 ? -14.484 3.363 4.511 1.00 95.88 108 LEU A N 1
ATOM 837 C CA . LEU A 1 108 ? -13.564 3.594 3.400 1.00 95.88 108 LEU A CA 1
ATOM 838 C C . LEU A 1 108 ? -12.189 3.998 3.928 1.00 95.88 108 LEU A C 1
ATOM 840 O O . LEU A 1 108 ? -12.061 4.992 4.639 1.00 95.88 108 LEU A O 1
ATOM 844 N N . LEU A 1 109 ? -11.170 3.243 3.529 1.00 97.69 109 LEU A N 1
ATOM 845 C CA . LEU A 1 109 ? -9.763 3.538 3.762 1.00 97.69 109 LEU A CA 1
ATOM 846 C C . LEU A 1 109 ? -9.137 4.032 2.459 1.00 97.69 109 LEU A C 1
ATOM 848 O O . LEU A 1 109 ? -9.226 3.354 1.436 1.00 97.69 109 LEU A O 1
ATOM 852 N N . THR A 1 110 ? -8.490 5.194 2.502 1.00 97.69 110 THR A N 1
ATOM 853 C CA . THR A 1 110 ? -7.701 5.727 1.386 1.00 97.69 110 THR A CA 1
ATOM 854 C C . THR A 1 110 ? -6.226 5.708 1.760 1.00 97.69 110 THR A C 1
ATOM 856 O O . THR A 1 110 ? -5.829 6.336 2.738 1.00 97.69 110 THR A O 1
ATOM 859 N N . LEU A 1 111 ? -5.412 5.006 0.979 1.00 97.56 111 LEU A N 1
ATOM 860 C CA . LEU A 1 111 ? -3.965 4.934 1.146 1.00 97.56 111 LEU A CA 1
ATOM 861 C C . LEU A 1 111 ? -3.269 5.596 -0.039 1.00 97.56 111 LEU A C 1
ATOM 863 O O . LEU A 1 111 ? -3.738 5.488 -1.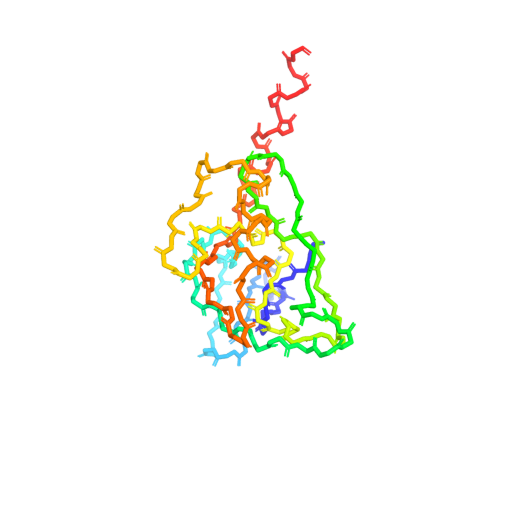171 1.00 97.56 111 LEU A O 1
ATOM 867 N N . ILE A 1 112 ? -2.118 6.214 0.207 1.00 96.12 112 ILE A N 1
ATOM 868 C CA . ILE A 1 112 ? -1.110 6.415 -0.837 1.00 96.12 112 ILE A CA 1
ATOM 869 C C . ILE A 1 112 ? 0.024 5.442 -0.550 1.00 96.12 112 ILE A C 1
ATOM 871 O O . ILE A 1 112 ? 0.567 5.441 0.555 1.00 96.12 112 ILE A O 1
ATOM 875 N N . VAL A 1 113 ? 0.365 4.615 -1.535 1.00 93.62 113 VAL A N 1
ATOM 876 C CA . VAL A 1 113 ? 1.394 3.576 -1.416 1.00 93.62 113 VAL A CA 1
ATOM 877 C C . VAL A 1 113 ? 2.427 3.671 -2.528 1.00 93.62 113 VAL A C 1
ATOM 879 O O . VAL A 1 113 ? 2.144 4.220 -3.589 1.00 93.62 113 VAL A O 1
ATOM 882 N N . SER A 1 114 ? 3.608 3.103 -2.312 1.00 89.19 114 SER A N 1
ATOM 883 C CA . SER A 1 114 ? 4.609 2.897 -3.362 1.00 89.19 114 SER A CA 1
ATOM 884 C C . SER A 1 114 ? 5.274 1.539 -3.194 1.00 89.19 114 SER A C 1
ATOM 886 O O . SER A 1 114 ? 5.527 1.126 -2.068 1.00 89.19 114 SER A O 1
ATOM 888 N N . GLN A 1 115 ? 5.603 0.869 -4.300 1.00 83.69 115 GLN A N 1
ATOM 889 C CA . GLN A 1 115 ? 6.472 -0.309 -4.242 1.00 83.69 115 GLN A CA 1
ATOM 890 C C . GLN A 1 115 ? 7.855 0.125 -3.750 1.00 83.69 115 GLN A C 1
ATOM 892 O O . GLN A 1 115 ? 8.414 1.092 -4.273 1.00 83.69 115 GLN A O 1
ATOM 897 N N . VAL A 1 116 ? 8.387 -0.567 -2.742 1.00 72.25 116 VAL A N 1
ATOM 898 C CA . VAL A 1 116 ? 9.775 -0.378 -2.307 1.00 72.25 116 VAL A CA 1
ATOM 899 C C . VAL A 1 116 ? 10.696 -0.959 -3.384 1.00 72.25 116 VAL A C 1
ATOM 901 O O . VAL A 1 116 ? 10.593 -2.159 -3.669 1.00 72.25 116 VAL A O 1
ATOM 904 N N . PRO A 1 117 ? 11.601 -0.157 -3.979 1.00 62.88 117 PRO A N 1
ATOM 905 C CA . PRO A 1 117 ? 12.539 -0.657 -4.969 1.00 62.88 117 PRO A CA 1
ATOM 906 C C . PRO A 1 117 ? 13.395 -1.786 -4.409 1.00 62.88 117 PRO A C 1
ATOM 908 O O . PRO A 1 117 ? 13.898 -1.710 -3.285 1.00 62.88 117 PRO A O 1
ATOM 911 N N . LEU A 1 118 ? 13.635 -2.808 -5.233 1.00 54.69 118 LEU A N 1
ATOM 912 C CA . LEU A 1 118 ? 14.531 -3.915 -4.887 1.00 54.69 118 LEU A CA 1
ATOM 913 C C . LEU A 1 118 ? 15.906 -3.419 -4.413 1.00 54.69 118 LEU A C 1
ATOM 915 O O . LEU A 1 118 ? 16.447 -3.989 -3.475 1.00 54.69 118 LEU A O 1
ATOM 919 N N . SER A 1 119 ? 16.425 -2.319 -4.972 1.00 51.44 119 SER A N 1
ATOM 920 C CA . SER A 1 119 ? 17.696 -1.695 -4.565 1.00 51.44 119 SER A CA 1
ATOM 921 C C . SER A 1 119 ? 17.741 -1.281 -3.089 1.00 51.44 119 SER A C 1
ATOM 923 O O . SER A 1 119 ? 18.786 -1.398 -2.447 1.00 51.44 119 SER A O 1
ATOM 925 N N . GLN A 1 120 ? 16.612 -0.851 -2.520 1.00 53.72 120 GLN A N 1
ATOM 926 C CA . GLN A 1 120 ? 16.509 -0.477 -1.109 1.00 53.72 120 GLN A CA 1
ATOM 927 C C . GLN A 1 120 ? 16.490 -1.713 -0.199 1.00 53.72 120 GLN A C 1
ATOM 929 O O . GLN A 1 120 ? 17.076 -1.698 0.883 1.00 53.72 120 GLN A O 1
ATOM 934 N N . VAL A 1 121 ? 15.904 -2.819 -0.670 1.00 51.38 121 VAL A N 1
ATOM 935 C CA . VAL A 1 121 ? 15.944 -4.118 0.019 1.00 51.38 121 VAL A CA 1
ATOM 936 C C . VAL A 1 121 ? 17.372 -4.676 0.035 1.00 51.38 121 VAL A C 1
ATOM 938 O O . VAL A 1 121 ? 17.840 -5.120 1.084 1.00 51.38 121 VAL A O 1
ATOM 941 N N . THR A 1 122 ? 18.105 -4.587 -1.084 1.00 49.34 122 THR A N 1
ATOM 942 C CA . THR A 1 122 ? 19.507 -5.037 -1.174 1.00 49.34 122 THR A CA 1
ATOM 943 C C . THR A 1 122 ? 20.448 -4.218 -0.283 1.00 49.34 122 THR A C 1
ATOM 945 O O . THR A 1 122 ? 21.411 -4.757 0.261 1.00 49.34 122 THR A O 1
ATOM 948 N N . SER A 1 123 ? 20.163 -2.924 -0.098 1.00 48.41 123 SER A N 1
ATOM 949 C CA . SER A 1 123 ? 20.935 -2.046 0.791 1.00 48.41 123 SER A CA 1
ATOM 950 C C . SER A 1 123 ? 20.774 -2.415 2.269 1.00 48.41 123 SER A C 1
ATOM 952 O O . SER A 1 123 ? 21.745 -2.350 3.021 1.00 48.41 123 SER A O 1
ATOM 954 N N . LEU A 1 124 ? 19.573 -2.817 2.697 1.00 49.47 124 LEU A N 1
ATOM 955 C CA . LEU A 1 124 ? 19.315 -3.204 4.088 1.00 49.47 124 LEU A CA 1
ATOM 956 C C . LEU A 1 124 ? 19.973 -4.544 4.446 1.00 49.47 124 LEU A C 1
ATOM 958 O O . LEU A 1 124 ? 20.497 -4.689 5.548 1.00 49.47 124 LEU A O 1
ATOM 962 N N . VAL A 1 125 ? 20.019 -5.501 3.512 1.00 50.78 125 VAL A N 1
ATOM 963 C CA . VAL A 1 125 ? 20.737 -6.771 3.732 1.00 50.78 125 VAL A CA 1
ATOM 964 C C . VAL A 1 125 ? 22.257 -6.594 3.709 1.00 50.78 125 VAL A C 1
ATOM 966 O O . VAL A 1 125 ? 22.936 -7.219 4.516 1.00 50.78 125 VAL A O 1
ATOM 969 N N . HIS A 1 126 ? 22.801 -5.704 2.867 1.00 44.19 126 HIS A N 1
ATOM 970 C CA . HIS A 1 126 ? 24.228 -5.364 2.923 1.00 44.19 126 HIS A CA 1
ATOM 971 C C . HIS A 1 126 ? 24.592 -4.691 4.252 1.00 44.19 126 HIS A C 1
ATOM 973 O O . HIS A 1 126 ? 25.604 -5.037 4.843 1.00 44.19 126 HIS A O 1
ATOM 979 N N . SER A 1 127 ? 23.754 -3.790 4.774 1.00 49.03 127 SER A N 1
ATOM 980 C CA . SER A 1 127 ? 24.012 -3.124 6.060 1.00 49.03 127 SER A CA 1
ATOM 981 C C . SER A 1 127 ? 24.087 -4.081 7.256 1.00 49.03 127 SER A C 1
ATOM 983 O O . SER A 1 127 ? 24.766 -3.755 8.222 1.00 49.03 127 SER A O 1
ATOM 985 N N . LEU A 1 128 ? 23.387 -5.218 7.221 1.00 46.78 128 LEU A N 1
ATOM 986 C CA . LEU A 1 128 ? 23.339 -6.192 8.321 1.00 46.78 128 LEU A CA 1
ATOM 987 C C . LEU A 1 128 ? 24.425 -7.277 8.231 1.00 46.78 128 LEU A C 1
ATOM 989 O O . LEU A 1 128 ? 24.647 -7.996 9.197 1.00 46.78 128 LEU A O 1
ATOM 993 N N . LEU A 1 129 ? 25.084 -7.426 7.078 1.00 46.78 129 LEU A N 1
ATOM 994 C CA . LEU A 1 129 ? 26.135 -8.431 6.864 1.00 46.78 129 LEU A CA 1
ATOM 995 C C . LEU A 1 129 ? 27.549 -7.888 7.120 1.00 46.78 129 LEU A C 1
ATOM 997 O O . LEU A 1 129 ? 28.506 -8.658 7.092 1.00 46.78 129 LEU A O 1
ATOM 1001 N N . ILE A 1 130 ? 27.686 -6.581 7.363 1.00 46.53 130 ILE A N 1
ATOM 1002 C CA . ILE A 1 130 ? 28.975 -5.901 7.579 1.00 46.53 130 ILE A CA 1
ATOM 1003 C C . ILE A 1 130 ? 29.050 -5.258 8.983 1.00 46.53 130 ILE A C 1
ATOM 1005 O O . ILE A 1 130 ? 29.918 -4.425 9.234 1.00 46.53 130 ILE A O 1
ATOM 1009 N N . SER A 1 131 ? 28.143 -5.617 9.899 1.00 46.19 131 SER A N 1
ATOM 1010 C CA . SER A 1 131 ? 28.083 -5.103 11.277 1.00 46.19 131 SER A CA 1
ATOM 1011 C C . SER A 1 131 ? 28.326 -6.201 12.299 1.00 46.19 131 SER A C 1
ATOM 1013 O O . SER A 1 131 ? 27.606 -7.220 12.195 1.00 46.19 131 SER A O 1
#

InterPro domains:
  IPR001202 WW domain [PF00397] (3-32)
  IPR001202 WW domain [PS01159] (7-32)
  IPR001202 WW domain [PS50020] (1-34)
  IPR001202 WW domain [SM00456] (2-34)
  IPR001202 WW domain [cd00201] (4-33)
  IPR001478 PDZ domain [PF00595] (41-113)
  IPR001478 PDZ domain [PS50106] (40-117)
  IPR001478 PDZ domain [SM00228] (49-117)
  IPR036020 WW domain superfamily [SSF51045] (2-34)
  IPR036034 PDZ superfamily [G3DSA:2.30.42.10] (35-123)
  IPR036034 PDZ superfamily [SSF50156] (29-115)

Organism: Anisakis simplex (NCBI:txid6269)